Protein AF-A0A968ZLA0-F1 (afdb_monomer_lite)

Foldseek 3Di:
DVVVVVVVAAEAEAEDADCPVLVVVCVVCPPPDRHDRAYCHHVPDDNVVSNVVVVVVCVVSVDDDDCCVVVPDDPD

Sequence (76 aa):
MQQLYDEDFRQFVEVGPSGNL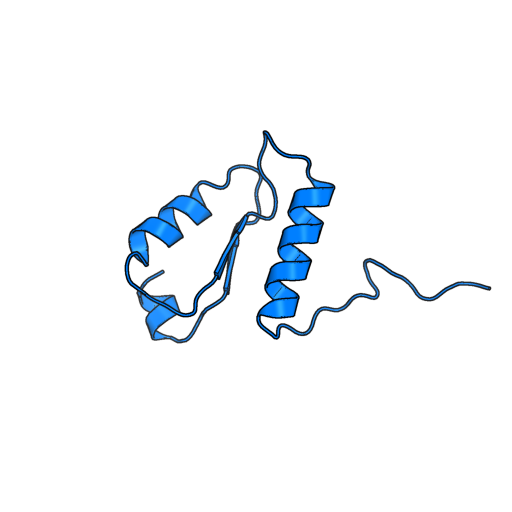TAFVTDILRGQKDWLGIASNQRQKPGLETLQLLLGQLFTQGMTLDWHALFPAPTW

Structure (mmCIF, N/CA/C/O backbone):
data_AF-A0A968ZLA0-F1
#
_entry.id   AF-A0A968ZLA0-F1
#
loop_
_atom_site.group_PDB
_atom_site.id
_atom_site.type_symbol
_atom_site.label_atom_id
_atom_site.label_alt_id
_atom_site.label_comp_id
_atom_site.label_asym_id
_atom_site.label_entity_id
_atom_site.label_seq_id
_atom_site.pdbx_PDB_ins_code
_atom_site.Cartn_x
_atom_site.Cartn_y
_atom_site.Cartn_z
_atom_site.occupancy
_atom_site.B_iso_or_equiv
_atom_site.auth_seq_id
_atom_site.auth_comp_id
_atom_site.auth_asym_id
_atom_site.auth_atom_id
_atom_site.pdbx_PDB_model_num
ATOM 1 N N . MET A 1 1 ? -8.188 13.341 1.244 1.00 93.75 1 MET A N 1
ATOM 2 C CA . MET A 1 1 ? -7.972 12.084 1.992 1.00 93.75 1 MET A CA 1
ATOM 3 C C . MET A 1 1 ? -9.141 11.773 2.900 1.00 93.75 1 MET 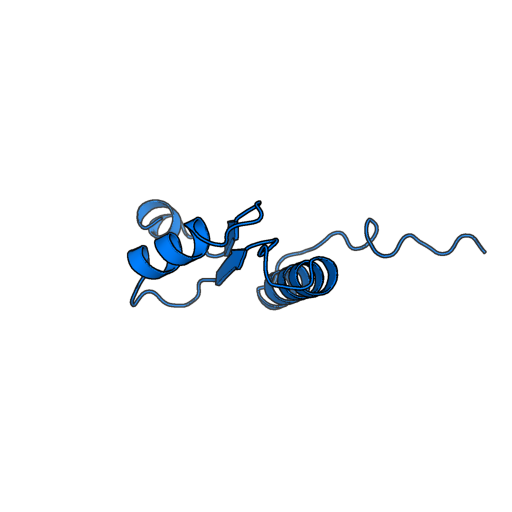A C 1
ATOM 5 O O . MET A 1 1 ? -9.750 10.753 2.644 1.00 93.75 1 MET A O 1
ATOM 9 N N . GLN A 1 2 ? -9.523 12.640 3.851 1.00 95.94 2 GLN A N 1
ATOM 10 C CA . GLN A 1 2 ? -10.705 12.391 4.698 1.00 95.94 2 GLN A CA 1
ATOM 11 C C . GLN A 1 2 ? -11.966 12.074 3.878 1.00 95.94 2 GLN A C 1
ATOM 13 O O . GLN A 1 2 ? -12.535 11.013 4.055 1.00 95.94 2 GLN A O 1
ATOM 18 N N . GLN A 1 3 ? -12.305 12.907 2.886 1.00 97.94 3 GLN A N 1
ATOM 19 C CA . GLN A 1 3 ? -13.448 12.640 2.003 1.00 97.94 3 GLN A CA 1
ATOM 20 C C . GLN A 1 3 ? -13.358 11.279 1.287 1.00 97.94 3 GLN A C 1
ATOM 22 O O . GLN A 1 3 ? -14.322 10.532 1.278 1.00 97.94 3 GLN A O 1
ATOM 27 N N . LEU A 1 4 ? -12.196 10.927 0.723 1.00 97.81 4 LEU A N 1
ATOM 28 C CA . LEU A 1 4 ? -12.008 9.628 0.061 1.00 97.81 4 LEU A CA 1
ATOM 29 C C . LEU A 1 4 ? -12.172 8.467 1.052 1.00 97.81 4 LEU A C 1
ATOM 31 O O . LEU A 1 4 ? -12.757 7.446 0.722 1.00 97.81 4 LEU A O 1
ATOM 35 N N . TYR A 1 5 ? -11.681 8.622 2.281 1.00 97.38 5 TYR A N 1
ATOM 36 C CA . TYR A 1 5 ? -11.911 7.643 3.335 1.00 97.38 5 TYR A CA 1
ATOM 37 C C . TYR A 1 5 ? -13.406 7.542 3.691 1.00 97.38 5 TYR A C 1
ATOM 39 O O . TYR A 1 5 ? -13.938 6.443 3.824 1.00 97.38 5 TYR A O 1
ATOM 47 N N . ASP A 1 6 ? -14.116 8.660 3.787 1.00 97.44 6 ASP A N 1
ATOM 48 C CA . ASP A 1 6 ? -15.558 8.655 4.052 1.00 97.44 6 ASP A CA 1
ATOM 49 C C . ASP A 1 6 ? -16.350 8.010 2.889 1.00 97.44 6 ASP A C 1
ATOM 51 O O . ASP A 1 6 ? -17.387 7.393 3.112 1.00 97.44 6 ASP A O 1
ATOM 55 N N . GLU A 1 7 ? -15.814 8.068 1.666 1.00 98.06 7 GLU A N 1
ATOM 56 C CA . GLU A 1 7 ? -16.308 7.394 0.451 1.00 98.06 7 GLU A CA 1
ATOM 57 C C . GLU A 1 7 ? -15.842 5.925 0.309 1.00 98.06 7 GLU A C 1
ATOM 59 O O . GLU A 1 7 ? -15.978 5.324 -0.752 1.00 98.06 7 GLU A O 1
ATOM 64 N N . ASP A 1 8 ? -15.309 5.328 1.377 1.00 96.62 8 ASP A N 1
ATOM 65 C CA . ASP A 1 8 ? -14.860 3.927 1.456 1.00 96.62 8 ASP A CA 1
ATOM 66 C C . ASP A 1 8 ? -13.584 3.567 0.670 1.00 96.62 8 ASP A C 1
ATOM 68 O O . ASP A 1 8 ? -13.209 2.400 0.563 1.00 96.62 8 ASP A O 1
ATOM 72 N N . PHE A 1 9 ? -12.815 4.555 0.204 1.00 96.69 9 PHE A N 1
ATOM 73 C CA . PHE A 1 9 ? -11.461 4.287 -0.281 1.00 96.69 9 PHE A CA 1
ATOM 74 C C . PHE A 1 9 ? -10.542 3.933 0.897 1.00 96.69 9 PHE A C 1
ATOM 76 O O . PHE A 1 9 ? -10.452 4.661 1.893 1.00 96.69 9 PHE A O 1
ATOM 83 N N . ARG A 1 10 ? -9.840 2.801 0.791 1.00 95.81 10 ARG A N 1
ATOM 84 C CA . ARG A 1 10 ? -8.973 2.274 1.862 1.00 95.81 10 ARG A CA 1
ATOM 85 C C . ARG A 1 10 ? -7.512 2.130 1.453 1.00 95.81 10 ARG A C 1
ATOM 87 O O . ARG A 1 10 ? -6.657 2.099 2.328 1.00 95.81 10 ARG A O 1
ATOM 94 N N . GLN A 1 11 ? -7.199 2.071 0.161 1.00 95.81 11 GLN A N 1
ATOM 95 C CA . GLN A 1 11 ? -5.829 1.919 -0.335 1.00 95.81 11 GLN A CA 1
ATOM 96 C C . GLN A 1 11 ? -5.371 3.194 -1.048 1.00 95.81 11 GLN A C 1
ATOM 98 O O . GLN A 1 11 ? -5.958 3.610 -2.045 1.00 95.81 11 GLN A O 1
ATOM 103 N N . PHE A 1 12 ? -4.294 3.801 -0.555 1.00 96.25 12 PHE A N 1
ATOM 104 C CA . PHE A 1 12 ? -3.700 5.017 -1.104 1.00 96.25 12 PHE A CA 1
ATOM 105 C C . PHE A 1 12 ? -2.261 4.735 -1.538 1.00 96.25 12 PHE A C 1
ATOM 107 O O . PHE A 1 12 ? -1.383 4.495 -0.707 1.00 96.25 12 PHE A O 1
ATOM 114 N N . VAL A 1 13 ? -2.022 4.772 -2.850 1.00 96.00 13 VAL A N 1
ATOM 115 C CA . VAL A 1 13 ? -0.701 4.534 -3.442 1.00 96.00 13 VAL A CA 1
ATOM 116 C C . VAL A 1 13 ? -0.102 5.848 -3.939 1.00 96.00 13 VAL A C 1
ATOM 118 O O . VAL A 1 13 ? -0.656 6.494 -4.827 1.00 96.00 13 VAL A O 1
ATOM 121 N N . GLU A 1 14 ? 1.052 6.238 -3.400 1.00 96.38 14 GLU A N 1
ATOM 122 C CA . GLU A 1 14 ? 1.856 7.330 -3.955 1.00 96.38 14 GLU A CA 1
ATOM 123 C C . GLU A 1 14 ? 2.745 6.799 -5.078 1.00 96.38 14 GLU A C 1
ATOM 125 O O . GLU A 1 14 ? 3.610 5.953 -4.852 1.00 96.38 14 GLU A O 1
ATOM 130 N N . VAL A 1 15 ? 2.578 7.347 -6.280 1.00 95.50 15 VAL A N 1
ATOM 131 C CA . VAL A 1 15 ? 3.443 7.057 -7.426 1.00 95.50 15 VAL A CA 1
ATOM 132 C C . VAL A 1 15 ? 4.500 8.151 -7.539 1.00 95.50 15 VAL A C 1
ATOM 134 O O . VAL A 1 15 ? 4.224 9.262 -7.988 1.00 95.50 15 VAL A O 1
ATOM 137 N N . GLY A 1 16 ? 5.722 7.849 -7.110 1.00 91.06 16 GLY A N 1
ATOM 138 C CA . GLY A 1 16 ? 6.825 8.808 -7.130 1.00 91.06 16 GLY A CA 1
ATOM 139 C C . GLY A 1 16 ? 7.965 8.417 -6.192 1.00 91.06 16 GLY A C 1
ATOM 140 O O . GLY A 1 16 ? 7.848 7.439 -5.462 1.00 91.06 16 GLY A O 1
ATOM 141 N N . PRO A 1 17 ? 9.091 9.150 -6.206 1.00 90.50 17 PRO A N 1
ATOM 142 C CA . PRO A 1 17 ? 10.296 8.759 -5.476 1.00 90.50 17 PRO A CA 1
ATOM 143 C C . PRO A 1 17 ? 10.366 9.298 -4.032 1.00 90.50 17 PRO A C 1
ATOM 145 O O . PRO A 1 17 ? 11.377 9.082 -3.364 1.00 90.50 17 PRO A O 1
ATOM 148 N N . SER A 1 18 ? 9.378 10.069 -3.563 1.00 88.19 18 SER A N 1
ATOM 149 C CA . SER A 1 18 ? 9.472 10.840 -2.312 1.00 88.19 18 SER A CA 1
ATOM 150 C C . SER A 1 18 ? 8.951 10.127 -1.068 1.00 88.19 18 SER A C 1
ATOM 152 O O . SER A 1 18 ? 9.641 10.116 -0.054 1.00 88.19 18 SER A O 1
ATOM 154 N N . GLY A 1 19 ? 7.733 9.586 -1.105 1.00 91.50 19 GLY A N 1
ATOM 155 C CA . GLY A 1 19 ? 7.006 9.185 0.103 1.00 91.50 19 GLY A CA 1
ATOM 156 C C . GLY A 1 19 ? 6.355 10.350 0.866 1.00 91.50 19 GLY A C 1
ATOM 157 O O . GLY A 1 19 ? 5.806 10.137 1.947 1.00 91.50 19 GLY A O 1
ATOM 158 N N . ASN A 1 20 ? 6.413 11.579 0.338 1.00 94.25 20 ASN A N 1
ATOM 159 C CA . ASN A 1 20 ? 5.894 12.769 1.019 1.00 94.25 20 ASN A CA 1
ATOM 160 C C . ASN A 1 20 ? 4.362 12.758 1.089 1.00 94.25 20 ASN A C 1
ATOM 162 O O . ASN A 1 20 ? 3.792 13.113 2.119 1.00 94.25 20 ASN A O 1
ATOM 166 N N . LEU A 1 21 ? 3.688 12.337 0.013 1.00 95.12 21 LEU A N 1
ATOM 167 C CA . LEU A 1 21 ? 2.226 12.265 0.006 1.00 95.12 21 LEU A CA 1
ATOM 168 C C . LEU A 1 21 ? 1.740 11.184 0.967 1.00 95.12 21 LEU A C 1
ATOM 170 O O . LEU A 1 21 ? 0.774 11.407 1.685 1.00 95.12 21 LEU A O 1
ATOM 174 N N . THR A 1 22 ? 2.449 10.060 1.047 1.00 95.38 22 THR A N 1
ATOM 175 C CA . THR A 1 22 ? 2.175 8.976 1.998 1.00 95.38 22 THR A CA 1
ATOM 176 C C . THR A 1 22 ? 2.245 9.475 3.442 1.00 95.38 22 THR A C 1
ATOM 178 O O . THR A 1 22 ? 1.364 9.162 4.248 1.00 95.38 22 THR A O 1
ATOM 181 N N . ALA A 1 23 ? 3.240 10.307 3.769 1.00 95.19 23 ALA A N 1
ATOM 182 C CA . ALA A 1 23 ? 3.338 10.942 5.081 1.00 95.19 23 ALA A CA 1
ATOM 183 C C . ALA A 1 23 ? 2.150 11.885 5.350 1.00 95.19 23 ALA A C 1
ATOM 185 O O . ALA A 1 23 ? 1.560 11.825 6.427 1.00 95.19 23 ALA A O 1
ATOM 186 N N . PHE A 1 24 ? 1.741 12.694 4.367 1.00 96.69 24 PHE A N 1
ATOM 187 C CA . PHE A 1 24 ? 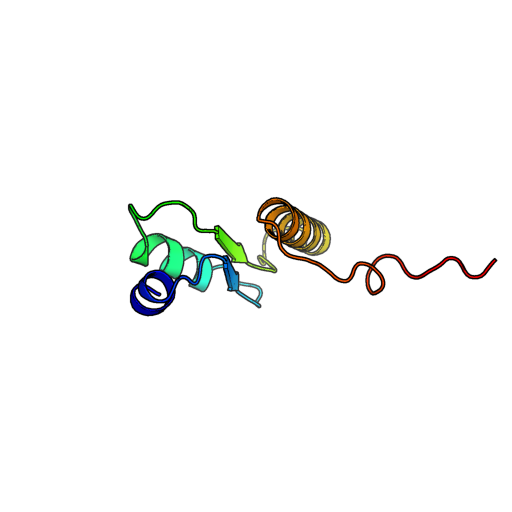0.567 13.563 4.507 1.00 96.69 24 PHE A CA 1
ATOM 188 C C . PHE A 1 24 ? -0.742 12.783 4.654 1.00 96.69 24 PHE A C 1
ATOM 190 O O . PHE A 1 24 ? -1.562 13.146 5.490 1.00 96.69 24 PHE A O 1
ATOM 197 N N . VAL A 1 25 ? -0.947 11.698 3.901 1.00 96.81 25 VAL A N 1
ATOM 198 C CA . VAL A 1 25 ? -2.124 10.828 4.069 1.00 96.81 25 VAL A CA 1
ATOM 199 C C . VAL A 1 25 ? -2.156 10.242 5.481 1.00 96.81 25 VAL A C 1
ATOM 201 O O . VAL A 1 25 ? -3.200 10.280 6.125 1.00 96.81 25 VAL A O 1
ATOM 204 N N . THR A 1 26 ? -1.007 9.778 5.982 1.00 96.56 26 THR A N 1
ATOM 205 C CA . THR A 1 26 ? -0.864 9.253 7.351 1.00 96.56 26 THR A CA 1
ATOM 206 C C . THR A 1 26 ? -1.209 10.288 8.412 1.00 96.56 26 THR A C 1
ATOM 208 O O . THR A 1 26 ? -1.861 9.955 9.399 1.00 96.56 26 THR A O 1
ATOM 211 N N . ASP A 1 27 ? -0.804 11.541 8.212 1.00 97.94 27 ASP A N 1
ATOM 212 C CA . ASP A 1 27 ? -1.131 12.615 9.142 1.00 97.94 27 ASP A CA 1
ATOM 213 C C . ASP A 1 27 ? -2.620 12.991 9.097 1.00 97.94 27 ASP A C 1
ATOM 215 O O . ASP A 1 27 ? -3.255 13.103 10.144 1.00 97.94 27 ASP A O 1
ATOM 219 N N . ILE A 1 28 ? -3.202 13.104 7.897 1.00 97.56 28 ILE A N 1
ATOM 220 C CA . ILE A 1 28 ? -4.621 13.451 7.711 1.00 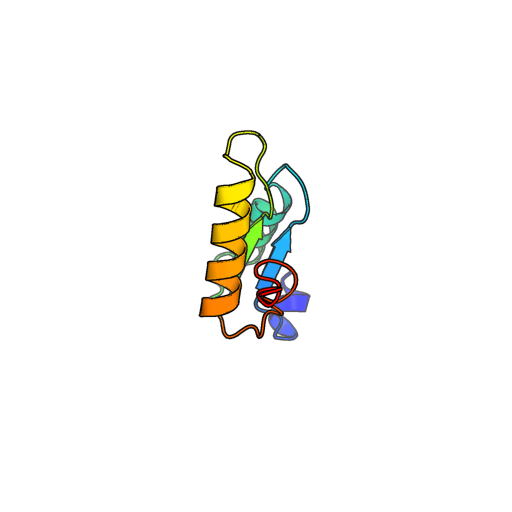97.56 28 ILE A CA 1
ATOM 221 C C . ILE A 1 28 ? -5.544 12.362 8.271 1.00 97.56 28 ILE A C 1
ATOM 223 O O . ILE A 1 28 ? -6.547 12.680 8.901 1.00 97.56 28 ILE A O 1
ATOM 227 N N . LEU A 1 29 ? -5.223 11.086 8.044 1.00 97.88 29 LEU A N 1
ATOM 228 C CA . LEU A 1 29 ? -6.028 9.941 8.488 1.00 97.88 29 LEU A CA 1
ATOM 229 C C . LEU A 1 29 ? -5.589 9.402 9.858 1.00 97.88 29 LEU A C 1
ATOM 231 O O . LEU A 1 29 ? -5.915 8.272 10.230 1.00 97.88 29 LEU A O 1
ATOM 235 N N . ARG A 1 30 ? -4.840 10.192 10.631 1.00 97.12 30 ARG A N 1
ATOM 236 C CA . ARG A 1 30 ? -4.374 9.802 11.961 1.00 97.12 30 ARG A CA 1
ATOM 237 C C . ARG A 1 30 ? -5.562 9.423 12.853 1.00 97.12 30 ARG A C 1
ATOM 239 O O . ARG A 1 30 ? -6.469 10.217 13.074 1.00 97.12 30 ARG A O 1
ATOM 246 N N . GLY A 1 31 ? -5.532 8.207 13.398 1.00 96.69 31 GLY A N 1
ATOM 247 C CA . GLY A 1 31 ? -6.595 7.665 14.255 1.00 96.69 31 GLY A CA 1
ATOM 248 C C . GLY A 1 31 ? -7.696 6.905 13.507 1.00 96.69 31 GLY A C 1
ATOM 249 O O . GLY A 1 31 ? -8.441 6.166 14.149 1.00 96.69 31 GLY A O 1
ATOM 250 N N . GLN A 1 32 ? -7.756 7.013 12.177 1.00 97.12 32 GLN A N 1
ATOM 251 C CA . GLN A 1 32 ? -8.584 6.142 11.345 1.00 97.12 32 GLN A CA 1
ATOM 252 C C . GLN A 1 32 ? -7.956 4.746 11.251 1.00 97.12 32 GLN A C 1
ATOM 254 O O . GLN A 1 32 ? -6.733 4.596 11.335 1.00 97.12 32 GLN A O 1
ATOM 259 N N . LYS A 1 33 ? -8.795 3.721 11.089 1.00 95.38 33 LYS A N 1
ATOM 260 C CA . LYS A 1 33 ? -8.389 2.308 11.035 1.00 95.38 33 LYS A CA 1
ATOM 261 C C . LYS A 1 33 ? -8.654 1.722 9.651 1.00 95.38 33 LYS A C 1
ATOM 263 O O . LYS A 1 33 ? -9.266 2.368 8.811 1.00 95.38 33 LYS A O 1
ATOM 268 N N . ASP A 1 34 ? -8.160 0.508 9.431 1.00 94.00 34 ASP A N 1
ATOM 269 C CA . ASP A 1 34 ? -8.513 -0.325 8.276 1.00 94.00 34 ASP A CA 1
ATOM 270 C C . ASP A 1 34 ? -8.173 0.284 6.902 1.00 94.00 34 ASP A C 1
ATOM 272 O O . ASP A 1 34 ? -8.829 0.001 5.906 1.00 94.00 34 ASP A O 1
ATOM 276 N N . TRP A 1 35 ? -7.120 1.101 6.826 1.00 96.00 35 TRP A N 1
ATOM 277 C CA . TRP A 1 35 ? -6.627 1.692 5.581 1.00 96.00 35 TRP A CA 1
ATOM 278 C C . TRP A 1 35 ? -5.114 1.468 5.408 1.00 96.00 35 TRP A C 1
ATOM 280 O O . TRP A 1 35 ? -4.385 1.240 6.375 1.00 96.00 35 TRP A O 1
ATOM 290 N N . LEU A 1 36 ? -4.640 1.540 4.163 1.00 95.81 36 LEU A N 1
ATOM 291 C CA . LEU A 1 36 ? -3.244 1.382 3.759 1.00 95.81 36 LEU A CA 1
ATOM 292 C C . LEU A 1 36 ? -2.766 2.622 2.994 1.00 95.81 36 LEU A C 1
ATOM 294 O O . LEU A 1 36 ? -3.370 3.012 1.997 1.00 95.81 36 LEU A O 1
ATOM 298 N N . GLY A 1 37 ? -1.639 3.195 3.417 1.00 95.81 37 GLY A N 1
ATOM 299 C CA . GLY A 1 37 ? -0.885 4.193 2.658 1.00 95.81 37 GLY A CA 1
ATOM 300 C C . GLY A 1 37 ? 0.513 3.685 2.344 1.00 95.81 37 GLY A C 1
ATOM 301 O O . GLY A 1 37 ? 1.260 3.353 3.264 1.00 95.81 37 GLY A O 1
ATOM 302 N N . ILE A 1 38 ? 0.886 3.641 1.066 1.00 95.25 38 ILE A N 1
ATOM 303 C CA . ILE A 1 38 ? 2.215 3.185 0.645 1.00 95.25 38 ILE A CA 1
ATOM 304 C C . ILE A 1 38 ? 2.738 3.956 -0.571 1.00 95.25 38 ILE A C 1
ATOM 306 O O . ILE A 1 38 ? 1.995 4.277 -1.495 1.00 95.25 38 ILE A O 1
ATOM 310 N N . ALA A 1 39 ? 4.046 4.218 -0.589 1.00 95.88 39 ALA A N 1
ATOM 311 C CA . ALA A 1 39 ? 4.748 4.765 -1.743 1.00 95.88 39 ALA A CA 1
ATOM 312 C C . ALA A 1 39 ? 5.320 3.655 -2.629 1.00 95.88 39 ALA A C 1
ATOM 314 O O . ALA A 1 39 ? 5.899 2.691 -2.130 1.00 95.88 39 ALA A O 1
ATOM 315 N N . SER A 1 40 ? 5.233 3.828 -3.947 1.00 95.50 40 SER A N 1
ATOM 316 C CA . SER A 1 40 ? 5.801 2.896 -4.924 1.00 95.50 40 SER A CA 1
ATOM 317 C C . SER A 1 40 ? 7.324 2.955 -5.008 1.00 95.50 40 SER A C 1
ATOM 319 O O . SER A 1 40 ? 7.944 2.037 -5.539 1.00 95.50 40 SER A O 1
ATOM 321 N N . ASN A 1 41 ? 7.934 4.043 -4.530 1.00 94.69 41 ASN A N 1
ATOM 322 C CA . ASN A 1 41 ? 9.378 4.224 -4.500 1.00 94.69 41 ASN A CA 1
ATOM 323 C C . ASN A 1 41 ? 9.789 5.232 -3.410 1.00 94.69 41 ASN A C 1
ATOM 325 O O . ASN A 1 41 ? 9.036 6.139 -3.057 1.00 94.69 41 ASN A O 1
ATOM 329 N N . GLN A 1 42 ? 11.011 5.100 -2.894 1.00 90.75 42 GLN A N 1
ATOM 330 C CA . GLN A 1 42 ? 11.631 6.054 -1.974 1.00 90.75 42 GLN A CA 1
ATOM 331 C C . GLN A 1 42 ? 13.114 6.196 -2.333 1.00 90.75 42 GLN A C 1
ATOM 333 O O . GLN A 1 42 ? 13.823 5.198 -2.382 1.00 90.75 42 GLN A O 1
ATOM 338 N N . ARG A 1 43 ? 13.608 7.426 -2.556 1.00 88.00 43 ARG A N 1
ATOM 339 C CA . ARG A 1 43 ? 14.978 7.703 -3.064 1.00 88.00 43 ARG A CA 1
ATOM 340 C C . ARG A 1 43 ? 16.118 7.000 -2.319 1.00 88.00 43 ARG A C 1
ATOM 342 O O . ARG A 1 43 ? 17.179 6.815 -2.899 1.00 88.00 43 ARG A O 1
ATOM 349 N N . GLN A 1 44 ? 15.926 6.671 -1.046 1.00 90.12 44 GLN A N 1
ATOM 350 C CA . GLN A 1 44 ? 16.946 6.059 -0.189 1.00 90.12 44 GLN A CA 1
ATOM 351 C C . GLN A 1 44 ? 16.716 4.558 0.048 1.00 90.12 44 GLN A C 1
ATOM 353 O O . GLN A 1 44 ? 17.375 3.969 0.900 1.00 90.12 44 GLN A O 1
ATOM 358 N N . LYS A 1 45 ? 15.776 3.938 -0.674 1.00 90.38 45 LYS A N 1
ATOM 359 C CA . LYS A 1 45 ? 15.462 2.512 -0.566 1.00 90.38 45 LYS A CA 1
ATOM 360 C C . LYS A 1 45 ? 15.661 1.793 -1.900 1.00 90.38 45 LYS A C 1
ATOM 362 O O . LYS A 1 45 ? 15.531 2.419 -2.954 1.00 90.38 45 LYS A O 1
ATOM 367 N N . PRO A 1 46 ? 15.933 0.478 -1.885 1.00 94.44 46 PRO A N 1
ATOM 368 C CA . PRO A 1 46 ? 15.977 -0.315 -3.106 1.00 94.44 46 PRO A CA 1
ATOM 369 C C . PRO A 1 46 ? 14.609 -0.320 -3.804 1.00 94.44 46 PRO A C 1
ATOM 371 O O . PRO A 1 46 ? 13.591 -0.702 -3.221 1.00 94.44 46 PRO A O 1
ATOM 374 N N . GLY A 1 47 ? 14.578 0.134 -5.060 1.00 91.56 47 GLY A N 1
ATOM 375 C CA . GLY A 1 47 ? 13.328 0.356 -5.794 1.00 91.56 47 GLY A CA 1
ATOM 376 C C . GLY A 1 47 ? 12.535 -0.927 -6.052 1.00 91.56 47 GLY A C 1
ATOM 377 O O . GLY A 1 47 ? 11.325 -0.944 -5.844 1.00 91.56 47 GLY A O 1
ATOM 378 N N . LEU A 1 48 ? 13.209 -2.015 -6.448 1.00 92.69 48 LEU A N 1
ATOM 379 C CA . LEU A 1 48 ? 12.547 -3.296 -6.723 1.00 92.69 48 LEU A CA 1
ATOM 380 C C . LEU A 1 48 ? 11.925 -3.900 -5.458 1.00 92.69 48 LEU A C 1
ATOM 382 O O . LEU A 1 48 ? 10.769 -4.305 -5.486 1.00 92.69 48 LEU A O 1
ATOM 386 N N . GLU A 1 49 ? 12.661 -3.906 -4.348 1.00 93.31 49 GLU A N 1
ATOM 387 C CA . GLU A 1 49 ? 12.161 -4.404 -3.060 1.00 93.31 49 GLU A CA 1
ATOM 388 C C . GLU A 1 49 ? 10.981 -3.560 -2.562 1.00 93.31 49 GLU A C 1
ATOM 390 O O . GLU A 1 49 ? 9.982 -4.100 -2.095 1.00 93.31 49 GLU A O 1
ATOM 395 N N . THR A 1 50 ? 11.059 -2.232 -2.721 1.00 93.69 50 THR A N 1
ATOM 396 C CA . THR A 1 50 ? 9.960 -1.318 -2.367 1.00 93.69 50 THR A CA 1
ATOM 397 C C . THR A 1 50 ? 8.709 -1.614 -3.195 1.00 93.69 50 THR A C 1
ATOM 399 O O . THR A 1 50 ? 7.609 -1.685 -2.649 1.00 93.69 50 THR A O 1
ATOM 402 N N . LEU A 1 51 ? 8.870 -1.844 -4.501 1.00 93.69 51 LEU A N 1
ATOM 403 C CA . LEU A 1 51 ? 7.766 -2.186 -5.391 1.00 93.69 51 LEU A CA 1
ATOM 404 C C . LEU A 1 51 ? 7.165 -3.563 -5.066 1.00 93.69 51 LEU A C 1
ATOM 406 O O . LEU A 1 51 ? 5.946 -3.705 -5.023 1.00 93.69 51 LEU A O 1
ATOM 410 N N . GLN A 1 52 ? 7.996 -4.573 -4.802 1.00 93.81 52 GLN A N 1
ATOM 411 C CA . GLN A 1 52 ? 7.538 -5.909 -4.403 1.00 93.81 52 GLN A CA 1
ATOM 412 C C . GLN A 1 52 ? 6.770 -5.870 -3.077 1.00 93.81 52 GLN A C 1
ATOM 414 O O . GLN A 1 52 ? 5.718 -6.499 -2.962 1.00 93.81 52 GLN A O 1
ATOM 419 N N . LEU A 1 53 ? 7.249 -5.091 -2.101 1.00 94.44 53 LEU A N 1
ATOM 420 C CA . LEU A 1 53 ? 6.550 -4.877 -0.837 1.00 94.44 53 LEU A CA 1
ATOM 421 C C . LEU A 1 53 ? 5.189 -4.210 -1.057 1.00 94.44 53 LEU A C 1
ATOM 423 O O . LEU A 1 53 ? 4.202 -4.652 -0.471 1.00 94.44 53 LEU A O 1
ATOM 427 N N . LEU A 1 54 ? 5.121 -3.193 -1.923 1.00 95.62 54 LEU A N 1
ATOM 428 C CA . LEU A 1 54 ? 3.859 -2.560 -2.302 1.00 95.62 54 LEU A CA 1
ATOM 429 C C . LEU A 1 54 ? 2.867 -3.579 -2.853 1.00 95.62 54 LEU A C 1
ATOM 431 O O . LEU A 1 54 ? 1.741 -3.655 -2.369 1.00 95.62 54 LEU A O 1
ATOM 435 N N . LEU A 1 55 ? 3.283 -4.390 -3.823 1.00 95.56 55 LEU A N 1
ATOM 436 C CA . LEU A 1 55 ? 2.406 -5.381 -4.445 1.00 95.56 55 LEU A CA 1
ATOM 437 C C . LEU A 1 55 ? 1.940 -6.436 -3.437 1.00 95.56 55 LEU A C 1
ATOM 439 O O . LEU A 1 55 ? 0.759 -6.776 -3.408 1.00 95.56 55 LEU A O 1
ATOM 443 N N . GLY A 1 56 ? 2.840 -6.903 -2.568 1.00 95.38 56 GLY A N 1
ATOM 444 C CA . GLY A 1 56 ? 2.499 -7.824 -1.486 1.00 95.38 56 GLY A CA 1
ATOM 445 C C . GLY A 1 56 ? 1.474 -7.233 -0.515 1.00 95.38 56 GLY A C 1
ATOM 446 O O . GLY A 1 56 ? 0.503 -7.902 -0.167 1.00 95.38 56 GLY A O 1
ATOM 447 N N . GLN A 1 57 ? 1.632 -5.965 -0.126 1.00 96.00 57 GLN A N 1
ATOM 448 C CA . GLN A 1 57 ? 0.671 -5.288 0.745 1.00 96.00 57 GLN A CA 1
ATOM 449 C C . GLN A 1 57 ? -0.700 -5.138 0.078 1.00 96.00 57 GLN A C 1
ATOM 451 O O . GLN A 1 57 ? -1.699 -5.516 0.687 1.00 96.00 57 GLN A O 1
ATOM 456 N N . LEU A 1 58 ? -0.760 -4.677 -1.176 1.00 95.50 58 LEU A N 1
ATOM 457 C CA . LEU A 1 58 ? -2.023 -4.579 -1.919 1.00 95.50 58 LEU A CA 1
ATOM 458 C C . LEU A 1 58 ? -2.715 -5.946 -2.042 1.00 95.50 58 LEU A C 1
ATOM 460 O O . LEU A 1 58 ? -3.917 -6.053 -1.799 1.00 95.50 58 LEU A O 1
ATOM 464 N N . PHE A 1 59 ? -1.955 -7.004 -2.333 1.00 95.19 59 PHE A N 1
ATOM 465 C CA . PHE A 1 59 ? -2.478 -8.368 -2.385 1.00 95.19 59 PHE A CA 1
ATOM 466 C C . PHE A 1 59 ? -3.059 -8.818 -1.036 1.00 95.19 59 PHE A C 1
ATOM 468 O O . PHE A 1 59 ? -4.174 -9.331 -0.983 1.00 95.19 59 PHE A O 1
ATOM 475 N N . THR A 1 60 ? -2.355 -8.573 0.075 1.00 95.06 60 THR A N 1
ATOM 476 C CA . THR A 1 60 ? -2.840 -8.937 1.424 1.00 95.06 60 THR A CA 1
ATOM 477 C C . THR A 1 60 ? -4.070 -8.140 1.869 1.00 95.06 60 THR A C 1
ATOM 479 O O . THR A 1 60 ? -4.796 -8.585 2.752 1.00 95.06 60 THR A O 1
ATOM 482 N N . GLN A 1 61 ? -4.330 -6.990 1.239 1.00 93.69 61 GLN A N 1
ATOM 483 C CA . GLN A 1 61 ? -5.550 -6.197 1.412 1.00 93.69 61 GLN A CA 1
ATOM 484 C C . GLN A 1 61 ? -6.710 -6.683 0.520 1.00 93.69 61 GLN A C 1
ATOM 486 O O . GLN A 1 61 ? -7.760 -6.048 0.480 1.00 93.69 61 GLN A O 1
ATOM 491 N N . GLY A 1 62 ? -6.538 -7.798 -0.198 1.00 92.50 62 GLY A N 1
ATOM 492 C CA . GLY A 1 62 ? -7.571 -8.409 -1.035 1.00 92.50 62 GLY A CA 1
ATOM 493 C C . GLY A 1 62 ? -7.655 -7.849 -2.456 1.00 92.50 62 GLY A C 1
ATOM 494 O O . GLY A 1 62 ? -8.584 -8.196 -3.186 1.00 92.50 62 GLY A O 1
ATOM 495 N N . MET A 1 63 ? -6.706 -7.006 -2.885 1.00 93.69 63 MET A N 1
ATOM 496 C CA . MET A 1 63 ? -6.700 -6.524 -4.266 1.00 93.69 63 MET A CA 1
ATOM 497 C C . MET A 1 63 ? -6.356 -7.654 -5.235 1.00 93.69 63 MET A C 1
ATOM 499 O O . MET A 1 63 ? -5.365 -8.368 -5.073 1.00 93.69 63 MET A O 1
ATOM 503 N N . THR A 1 64 ? -7.157 -7.776 -6.293 1.00 93.12 64 THR A N 1
ATOM 504 C CA . THR A 1 64 ? -6.841 -8.660 -7.416 1.00 93.12 64 THR A CA 1
ATOM 505 C C . THR A 1 64 ? -5.796 -7.977 -8.290 1.00 93.12 64 THR A C 1
ATOM 507 O O . THR A 1 64 ? -6.078 -6.959 -8.919 1.00 93.12 64 THR A O 1
ATOM 510 N N . LEU A 1 65 ? -4.581 -8.522 -8.300 1.00 92.06 65 LEU A N 1
ATOM 511 C CA . LEU A 1 65 ? -3.477 -8.035 -9.121 1.00 92.06 65 LEU A CA 1
ATOM 512 C C . LEU A 1 65 ? -3.304 -8.936 -10.343 1.00 92.06 65 LEU A C 1
ATOM 514 O O . LEU A 1 65 ? -3.342 -10.162 -10.228 1.00 92.06 65 LEU A O 1
ATOM 518 N N . ASP A 1 66 ? -3.088 -8.322 -11.503 1.00 92.31 66 ASP A N 1
ATOM 519 C CA . ASP A 1 66 ? -2.647 -9.048 -12.689 1.00 92.31 66 ASP A CA 1
ATOM 520 C C . ASP A 1 66 ? -1.144 -9.329 -12.584 1.00 92.31 66 ASP A C 1
ATOM 522 O O . ASP A 1 66 ? -0.295 -8.457 -12.783 1.00 92.31 66 ASP A O 1
ATOM 526 N N . TRP A 1 67 ? -0.820 -10.572 -12.246 1.00 91.50 67 TRP A N 1
ATOM 527 C CA . TRP A 1 67 ? 0.555 -11.028 -12.092 1.00 91.50 67 TRP A CA 1
ATOM 528 C C . TRP A 1 67 ? 1.254 -11.312 -13.420 1.00 91.50 67 TRP A C 1
ATOM 530 O O . TRP A 1 67 ? 2.478 -11.431 -13.426 1.00 91.50 67 TRP A O 1
ATOM 540 N N . HIS A 1 68 ? 0.532 -11.388 -14.541 1.00 91.12 68 HIS A N 1
ATOM 541 C CA . HIS A 1 68 ? 1.113 -11.758 -15.832 1.00 91.12 68 HIS A CA 1
ATOM 542 C C . HIS A 1 68 ? 2.167 -10.746 -16.308 1.00 91.12 68 HIS A C 1
ATOM 544 O O . HIS A 1 68 ? 3.142 -11.116 -16.958 1.00 91.12 68 HIS A O 1
ATOM 550 N N . ALA A 1 69 ? 2.020 -9.472 -15.935 1.00 86.56 69 ALA A N 1
AT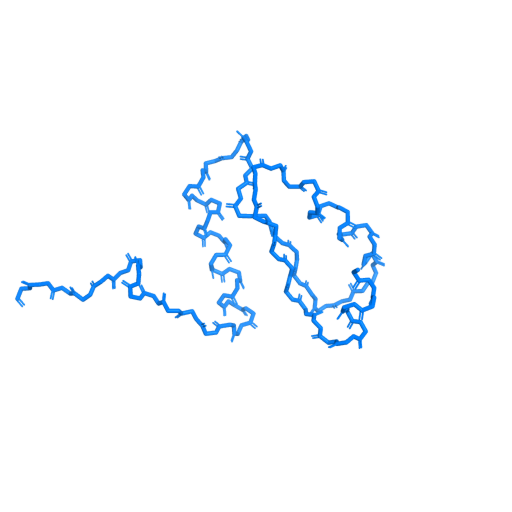OM 551 C CA . ALA A 1 69 ? 3.009 -8.436 -16.230 1.00 86.56 69 ALA A CA 1
ATOM 552 C C . ALA A 1 69 ? 4.361 -8.657 -15.520 1.00 86.56 69 ALA A C 1
ATOM 554 O O . ALA A 1 69 ? 5.388 -8.188 -16.006 1.00 86.56 69 ALA A O 1
ATOM 555 N N . LEU A 1 70 ? 4.370 -9.352 -14.376 1.00 87.25 70 LEU A N 1
ATOM 556 C CA . LEU A 1 70 ? 5.577 -9.635 -13.586 1.00 87.25 70 LEU A CA 1
ATOM 557 C C . LEU A 1 70 ? 6.106 -11.051 -13.814 1.00 87.25 70 LEU A C 1
ATOM 559 O O . LEU A 1 70 ? 7.315 -11.268 -13.810 1.00 87.25 70 LEU A O 1
ATOM 563 N N . PHE A 1 71 ? 5.196 -11.999 -14.019 1.00 89.44 71 PHE A N 1
ATOM 564 C CA . PHE A 1 71 ? 5.473 -13.413 -14.219 1.00 89.44 71 PHE A CA 1
ATOM 565 C C . PHE A 1 71 ? 4.738 -13.885 -15.480 1.00 89.44 71 PHE A C 1
ATOM 567 O O . PHE A 1 71 ? 3.689 -14.526 -15.378 1.00 89.44 71 PHE A O 1
ATOM 574 N N . PRO A 1 72 ? 5.240 -13.531 -16.678 1.00 88.50 72 PRO A N 1
ATOM 575 C CA . PRO A 1 72 ? 4.633 -13.982 -17.922 1.00 88.50 72 PRO A CA 1
ATOM 576 C C . PRO A 1 72 ? 4.658 -15.511 -18.004 1.00 88.50 72 PRO A C 1
ATOM 578 O O . PRO A 1 72 ? 5.548 -16.161 -17.444 1.00 88.50 72 PRO A O 1
ATOM 581 N N . ALA A 1 73 ? 3.675 -16.083 -18.705 1.00 84.50 73 ALA A N 1
ATOM 582 C CA . ALA A 1 73 ? 3.604 -17.527 -18.890 1.00 84.50 73 ALA A CA 1
ATOM 583 C C . ALA A 1 73 ? 4.918 -18.062 -19.494 1.00 84.50 73 ALA A C 1
ATOM 585 O O . ALA A 1 73 ? 5.506 -17.407 -20.364 1.00 84.50 73 ALA A O 1
ATOM 586 N N . PRO A 1 74 ? 5.396 -19.238 -19.055 1.00 81.31 74 PRO A N 1
ATOM 587 C CA . PRO A 1 74 ? 6.611 -19.802 -19.611 1.00 81.31 74 PRO A CA 1
ATOM 588 C C . PRO A 1 74 ? 6.449 -20.076 -21.111 1.00 81.31 74 PRO A C 1
ATOM 590 O O . PRO A 1 74 ? 5.402 -20.548 -21.545 1.00 81.31 74 PRO A O 1
ATOM 593 N N . THR A 1 75 ? 7.484 -19.800 -21.904 1.00 82.75 75 THR A N 1
ATOM 594 C CA . THR A 1 75 ? 7.458 -19.975 -23.369 1.00 82.75 75 THR A CA 1
ATOM 595 C C . THR A 1 75 ? 8.071 -21.303 -23.834 1.00 82.75 75 THR A C 1
ATOM 597 O O . THR A 1 75 ? 8.654 -21.344 -24.917 1.00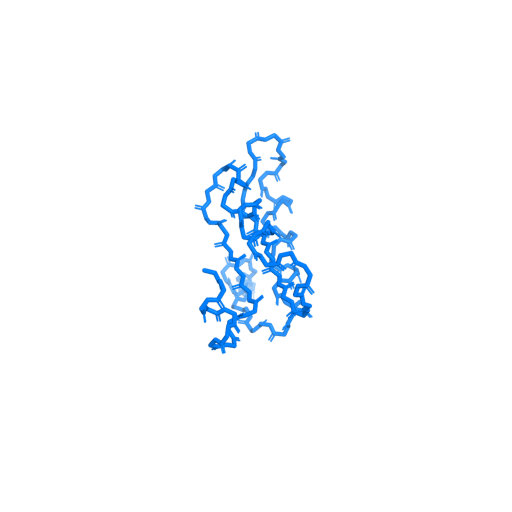 82.75 75 THR A O 1
ATOM 600 N N . TRP A 1 76 ? 8.022 -22.356 -23.012 1.00 74.00 76 TRP A N 1
ATOM 601 C CA . TRP A 1 76 ? 8.609 -23.672 -23.308 1.00 74.00 76 TRP A CA 1
ATOM 602 C C . TRP A 1 76 ? 7.568 -24.725 -23.683 1.00 74.00 76 TRP A C 1
ATOM 604 O O . TRP A 1 76 ? 6.432 -24.650 -23.168 1.00 74.00 76 TRP A O 1
#

pLDDT: mean 93.56, std 4.18, range [74.0, 98.06]

Radius of gyration: 14.45 Å; chains: 1; bounding box: 33×37×38 Å

Secondary structure (DSSP, 8-state):
-HHHHHTT--EEEE-SSS-HHHHHHHHHTTT--S-EEEES--TTS-HHHHHHHHHHHHHHTT----GGGTSPPP--